Protein AF-A0A9D8XYR9-F1 (afdb_monomer)

Foldseek 3Di:
DDPDDPPPPPPDPFAEPPADVPDWDWDWDADPNDIKIKTKDQAAADVSQVVVLVVVCVVPVVFPAWWKWAANYFQQDDPGIDTDPRPPPPPPGTVVVNVCRNVVRYHSMMMIITD

Structure (mmCIF, N/CA/C/O backbone):
data_AF-A0A9D8XYR9-F1
#
_entry.id   AF-A0A9D8XYR9-F1
#
loop_
_atom_site.group_PDB
_atom_site.id
_atom_site.type_symbol
_atom_site.label_atom_id
_atom_site.label_alt_id
_atom_site.label_comp_id
_atom_site.label_asym_id
_atom_site.label_entity_id
_atom_site.label_seq_id
_atom_site.pdbx_PDB_ins_code
_atom_site.Cartn_x
_atom_site.Cartn_y
_atom_site.Cartn_z
_atom_site.occupancy
_atom_site.B_iso_or_equiv
_atom_site.auth_seq_id
_atom_site.auth_comp_id
_atom_site.auth_asym_id
_atom_site.auth_atom_id
_atom_site.pdbx_PDB_model_num
ATOM 1 N N . MET A 1 1 ? 32.208 7.188 -37.313 1.00 40.22 1 MET A N 1
ATOM 2 C CA . MET A 1 1 ? 32.296 6.643 -35.940 1.00 40.22 1 MET A CA 1
ATOM 3 C C . MET A 1 1 ? 30.954 6.876 -35.248 1.00 40.22 1 MET A C 1
ATOM 5 O O . MET A 1 1 ? 30.831 7.741 -34.392 1.00 40.22 1 MET A O 1
ATOM 9 N N . SER A 1 2 ? 29.914 6.177 -35.705 1.00 34.94 2 SER A N 1
ATOM 10 C CA . SER A 1 2 ? 28.574 6.219 -35.116 1.00 34.94 2 SER A CA 1
ATOM 11 C C . SER A 1 2 ? 28.582 5.368 -33.852 1.00 34.94 2 SER A C 1
ATOM 13 O O . SER A 1 2 ? 28.702 4.147 -33.936 1.00 34.94 2 SER A O 1
ATOM 15 N N . HIS A 1 3 ? 28.503 6.012 -32.691 1.00 41.31 3 HIS A N 1
ATOM 16 C CA . HIS A 1 3 ? 28.264 5.317 -31.433 1.00 41.31 3 HIS A CA 1
ATOM 17 C C . HIS A 1 3 ? 26.823 4.809 -31.474 1.00 41.31 3 HIS A C 1
ATOM 19 O O . HIS A 1 3 ? 25.882 5.582 -31.323 1.00 41.31 3 HIS A O 1
ATOM 25 N N . GLY A 1 4 ? 26.673 3.525 -31.804 1.00 37.81 4 GLY A N 1
ATOM 26 C CA . GLY A 1 4 ? 25.400 2.825 -31.773 1.00 37.81 4 GLY A CA 1
ATOM 27 C C . GLY A 1 4 ? 24.851 2.842 -30.353 1.00 37.81 4 GLY A C 1
ATOM 28 O O . GLY A 1 4 ? 25.485 2.353 -29.423 1.00 37.81 4 GLY A O 1
ATOM 29 N N . GLU A 1 5 ? 23.688 3.456 -30.216 1.00 40.75 5 GLU A N 1
ATOM 30 C CA . GLU A 1 5 ? 22.875 3.511 -29.012 1.00 40.75 5 GLU A CA 1
ATOM 31 C C . GLU A 1 5 ? 22.551 2.077 -28.559 1.00 40.75 5 GLU A C 1
ATOM 33 O O . GLU A 1 5 ? 21.934 1.304 -29.300 1.00 40.75 5 GLU A O 1
ATOM 38 N N . ILE A 1 6 ? 22.989 1.686 -27.357 1.00 47.38 6 ILE A N 1
ATOM 39 C CA . ILE A 1 6 ? 22.555 0.425 -26.751 1.00 47.38 6 ILE A CA 1
ATOM 40 C C . ILE A 1 6 ? 21.097 0.618 -26.332 1.00 47.38 6 ILE A C 1
ATOM 42 O O . ILE A 1 6 ? 20.806 1.125 -25.251 1.00 47.38 6 ILE A O 1
ATOM 46 N N . LYS A 1 7 ? 20.164 0.208 -27.195 1.00 39.75 7 LYS A N 1
ATOM 47 C CA . LYS A 1 7 ? 18.787 -0.077 -26.784 1.00 39.75 7 LYS A CA 1
ATOM 48 C C . LYS A 1 7 ? 18.813 -1.321 -25.903 1.00 39.75 7 LYS A C 1
ATOM 50 O O . LYS A 1 7 ? 18.754 -2.440 -26.405 1.00 39.75 7 LYS A O 1
ATOM 55 N N . MET A 1 8 ? 18.919 -1.127 -24.592 1.00 39.31 8 MET A N 1
ATOM 56 C CA . MET A 1 8 ? 18.622 -2.181 -23.628 1.00 39.31 8 MET A CA 1
ATOM 57 C C . MET A 1 8 ? 17.101 -2.378 -23.648 1.00 39.31 8 MET A C 1
ATOM 59 O O . MET A 1 8 ? 16.352 -1.605 -23.056 1.00 39.31 8 MET A O 1
ATOM 63 N N . SER A 1 9 ? 16.628 -3.344 -24.434 1.00 44.00 9 SER A N 1
ATOM 64 C CA . SER A 1 9 ? 15.226 -3.755 -24.449 1.00 44.00 9 SER A CA 1
ATOM 65 C C . SER A 1 9 ? 14.922 -4.457 -23.130 1.00 44.00 9 SER A C 1
ATOM 67 O O . SER A 1 9 ? 15.213 -5.640 -22.961 1.00 44.00 9 SER A O 1
ATOM 69 N N . ASP A 1 10 ? 14.385 -3.703 -22.182 1.00 52.22 10 ASP A N 1
ATOM 70 C CA . ASP A 1 10 ? 14.047 -4.176 -20.846 1.00 52.22 10 ASP A CA 1
ATOM 71 C C . ASP A 1 10 ? 12.712 -4.940 -20.879 1.00 52.22 10 ASP A C 1
ATOM 73 O O . ASP A 1 10 ? 11.700 -4.532 -20.317 1.00 52.22 10 ASP A O 1
ATOM 77 N N . THR A 1 11 ? 12.667 -6.042 -21.626 1.00 57.53 11 THR A N 1
ATOM 78 C CA . THR A 1 11 ? 11.576 -7.017 -21.528 1.00 57.53 11 THR A CA 1
ATOM 79 C C . THR A 1 11 ? 11.768 -7.791 -20.236 1.00 57.53 11 THR A C 1
ATOM 81 O O . THR A 1 11 ? 12.494 -8.783 -20.199 1.00 57.53 11 THR A O 1
ATOM 84 N N . THR A 1 12 ? 11.166 -7.308 -19.154 1.00 55.41 12 THR A N 1
ATOM 85 C CA . THR A 1 12 ? 11.144 -8.015 -17.874 1.00 55.41 12 THR A CA 1
ATOM 86 C C . THR A 1 12 ? 9.751 -8.616 -17.661 1.00 55.41 12 THR A C 1
ATOM 88 O O . THR A 1 12 ? 8.784 -7.881 -17.483 1.00 55.41 12 THR A O 1
ATOM 91 N N . ASP A 1 13 ? 9.648 -9.949 -17.678 1.00 77.88 13 ASP A N 1
ATOM 92 C CA . ASP A 1 13 ? 8.453 -10.703 -17.269 1.00 77.88 13 ASP A CA 1
ATOM 93 C C . ASP A 1 13 ? 8.289 -10.598 -15.742 1.00 77.88 13 ASP A C 1
ATOM 95 O O . ASP A 1 13 ? 8.758 -11.451 -14.986 1.00 77.88 13 ASP A O 1
ATOM 99 N N . TYR A 1 14 ? 7.653 -9.537 -15.254 1.00 89.94 14 TYR A N 1
ATOM 100 C CA . TYR A 1 14 ? 7.186 -9.469 -13.867 1.00 89.94 14 TYR A CA 1
ATOM 101 C C . TYR A 1 14 ? 5.683 -9.236 -13.829 1.00 89.94 14 TYR A C 1
ATOM 103 O O . TYR A 1 14 ? 5.070 -8.752 -14.779 1.00 89.94 14 TYR A O 1
ATOM 111 N N . LYS A 1 15 ? 5.070 -9.638 -12.717 1.00 95.50 15 LYS A N 1
ATOM 112 C CA . LYS A 1 15 ? 3.629 -9.496 -12.532 1.00 95.50 15 LYS A CA 1
ATOM 113 C C . LYS A 1 15 ? 3.321 -8.101 -12.010 1.00 95.50 15 LYS A C 1
ATOM 115 O O . LYS A 1 15 ? 4.044 -7.584 -11.165 1.00 95.50 15 LYS A O 1
ATOM 120 N N . VAL A 1 16 ? 2.208 -7.545 -12.460 1.00 96.50 16 VAL A N 1
ATOM 121 C CA . VAL A 1 16 ? 1.595 -6.335 -11.902 1.00 96.50 16 VAL A CA 1
ATOM 122 C C . VAL A 1 16 ? 0.146 -6.651 -11.526 1.00 96.50 16 VAL A C 1
ATOM 124 O O . VAL A 1 16 ? -0.406 -7.642 -12.026 1.00 96.50 16 VAL A O 1
ATOM 127 N N . PRO A 1 17 ? -0.491 -5.877 -10.633 1.00 97.12 17 PRO A N 1
ATOM 128 C CA . PRO A 1 17 ? -1.913 -6.043 -10.364 1.00 97.12 17 PRO A CA 1
ATOM 129 C C . PRO A 1 17 ? -2.728 -5.864 -11.651 1.00 97.12 17 PRO A C 1
ATOM 131 O O . PRO A 1 17 ? -2.546 -4.891 -12.374 1.00 97.12 17 PRO A O 1
ATOM 134 N N . ALA A 1 18 ? -3.657 -6.781 -11.924 1.00 96.25 18 ALA A N 1
ATOM 135 C CA . ALA A 1 18 ? -4.591 -6.669 -13.046 1.00 96.25 18 ALA A CA 1
ATOM 136 C C . ALA A 1 18 ? -5.738 -5.697 -12.704 1.00 96.25 18 ALA A C 1
ATOM 138 O O . ALA A 1 18 ? -6.900 -6.093 -12.648 1.00 96.25 18 ALA A O 1
ATOM 139 N N . LEU A 1 19 ? -5.389 -4.446 -12.401 1.00 96.00 19 LEU A N 1
ATOM 140 C CA . LEU A 1 19 ? -6.306 -3.364 -12.050 1.00 96.00 19 LEU A CA 1
ATOM 141 C C . LEU A 1 19 ? -6.175 -2.246 -13.079 1.00 96.00 19 LEU A C 1
ATOM 143 O O . LEU A 1 19 ? -5.075 -1.934 -13.530 1.00 96.00 19 LEU A O 1
ATOM 147 N N . ASN A 1 20 ? -7.291 -1.623 -13.441 1.00 94.69 20 ASN A N 1
ATOM 148 C CA . ASN A 1 20 ? -7.259 -0.455 -14.311 1.00 94.69 20 ASN A CA 1
ATOM 149 C C . ASN A 1 20 ? -6.715 0.772 -13.563 1.00 94.69 20 ASN A C 1
ATOM 151 O O . ASN A 1 20 ? -6.730 0.841 -12.332 1.00 94.69 20 ASN A O 1
ATOM 155 N N . ALA A 1 21 ? -6.290 1.791 -14.312 1.00 89.31 21 ALA A N 1
ATOM 156 C CA . ALA A 1 21 ? -5.828 3.045 -13.726 1.00 89.31 21 ALA A C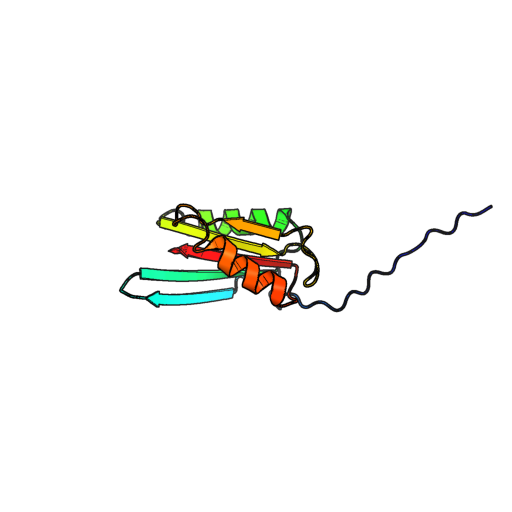A 1
ATOM 157 C C . ALA A 1 21 ? -6.897 3.657 -12.797 1.00 89.31 21 ALA A C 1
ATOM 159 O O . ALA A 1 21 ? -8.023 3.934 -13.209 1.00 89.31 21 ALA A O 1
ATOM 160 N N . GLY A 1 22 ? -6.530 3.870 -11.531 1.00 90.50 22 GLY A N 1
ATOM 161 C CA . GLY A 1 22 ? -7.410 4.438 -10.505 1.00 90.50 22 GLY A CA 1
ATOM 162 C C . GLY A 1 22 ? -8.394 3.454 -9.859 1.00 90.50 22 GLY A C 1
ATOM 163 O O . GLY A 1 22 ? -9.048 3.837 -8.882 1.00 90.50 22 GLY A O 1
ATOM 164 N N . GLU A 1 23 ? -8.477 2.215 -10.353 1.00 97.25 23 GLU A N 1
ATOM 165 C CA . GLU A 1 23 ? -9.225 1.128 -9.724 1.00 97.25 23 GLU A CA 1
ATOM 166 C C . GLU A 1 23 ? -8.559 0.716 -8.406 1.00 97.25 23 GLU A C 1
ATOM 168 O O . GLU A 1 23 ? -7.333 0.709 -8.276 1.00 97.25 23 GLU A O 1
ATOM 173 N N . ILE A 1 24 ? -9.381 0.396 -7.407 1.00 98.44 24 ILE A N 1
ATOM 174 C CA . ILE A 1 24 ? -8.919 -0.002 -6.078 1.00 98.44 24 ILE A CA 1
ATOM 175 C C . ILE A 1 24 ? -9.535 -1.352 -5.753 1.00 98.44 24 ILE A C 1
ATOM 177 O O . ILE A 1 24 ? -10.752 -1.456 -5.590 1.00 98.44 24 ILE A O 1
ATOM 181 N N . PHE A 1 25 ? -8.697 -2.372 -5.592 1.00 98.50 25 PHE A N 1
ATOM 182 C CA . PHE A 1 25 ? -9.149 -3.616 -4.987 1.00 98.50 25 PHE A CA 1
ATOM 183 C C . PHE A 1 25 ? -9.239 -3.435 -3.473 1.00 98.50 25 PHE A C 1
ATOM 185 O O . PHE A 1 25 ? -8.312 -2.919 -2.840 1.00 98.50 25 PHE A O 1
ATOM 192 N N . ARG A 1 26 ? -10.356 -3.870 -2.885 1.00 98.31 26 ARG A N 1
ATOM 193 C CA . ARG A 1 26 ? -10.597 -3.788 -1.445 1.00 98.31 26 ARG A CA 1
ATOM 194 C C . ARG A 1 26 ? -10.867 -5.164 -0.861 1.00 98.31 26 ARG A C 1
ATOM 196 O O . ARG A 1 26 ? -11.633 -5.943 -1.420 1.00 98.31 26 ARG A O 1
ATOM 2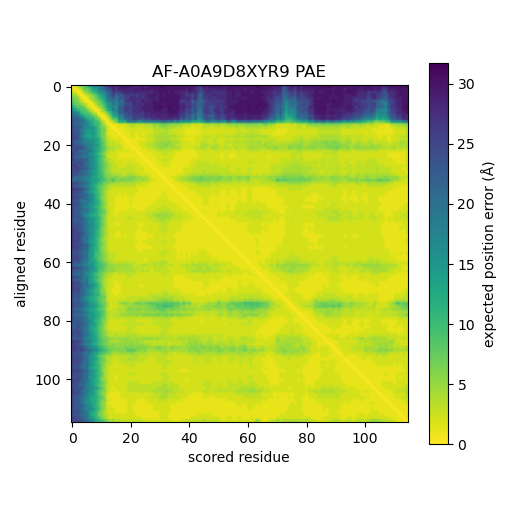03 N N . ASN A 1 27 ? -10.288 -5.416 0.305 1.00 98.38 27 ASN A N 1
ATOM 204 C CA . ASN A 1 27 ? -10.661 -6.534 1.160 1.00 98.38 27 ASN A CA 1
ATOM 205 C C . ASN A 1 27 ? -10.819 -6.054 2.605 1.00 98.38 27 ASN A C 1
ATOM 207 O O . ASN A 1 27 ? -10.148 -5.109 3.019 1.00 98.38 27 ASN A O 1
ATOM 211 N N . GLU A 1 28 ? -11.680 -6.705 3.377 1.00 98.12 28 GLU A N 1
ATOM 212 C CA . GLU A 1 28 ? -11.931 -6.362 4.775 1.00 98.12 28 GLU A CA 1
ATOM 213 C C . GLU A 1 28 ? -11.745 -7.584 5.677 1.00 98.12 28 GLU A C 1
ATOM 215 O O . GLU A 1 28 ? -12.173 -8.691 5.354 1.00 98.12 28 GLU A O 1
ATOM 220 N N . LEU A 1 29 ? -11.115 -7.372 6.832 1.00 97.81 29 LEU A N 1
ATOM 221 C CA . LEU A 1 29 ? -10.933 -8.382 7.865 1.00 97.81 29 LEU A CA 1
ATOM 222 C C . LEU A 1 29 ? -11.271 -7.796 9.237 1.00 97.81 29 LEU A C 1
ATOM 224 O O . LEU A 1 29 ? -10.781 -6.731 9.604 1.00 97.81 29 LEU A O 1
ATOM 228 N N . VAL A 1 30 ? -12.074 -8.511 10.026 1.00 97.50 30 VAL A N 1
ATOM 229 C CA . VAL A 1 30 ? -12.418 -8.109 11.397 1.00 97.50 30 VAL A CA 1
ATOM 230 C C . VAL A 1 30 ? -11.754 -9.052 12.394 1.00 97.50 30 VAL A C 1
ATOM 232 O O . VAL A 1 30 ? -11.998 -10.257 12.386 1.00 97.50 30 VAL A O 1
ATOM 235 N N . ILE A 1 31 ? -10.938 -8.502 13.293 1.00 96.44 31 ILE A N 1
ATOM 236 C CA . ILE A 1 31 ? -10.251 -9.241 14.358 1.00 96.44 31 ILE A CA 1
ATOM 237 C C . ILE A 1 31 ? -10.547 -8.554 15.684 1.00 96.44 31 ILE A C 1
ATOM 239 O O . ILE A 1 31 ? -10.192 -7.397 15.881 1.00 96.44 31 ILE A O 1
ATOM 243 N N . LYS A 1 32 ? -11.166 -9.268 16.632 1.00 95.62 32 LYS A N 1
ATOM 244 C CA . LYS A 1 32 ? -11.422 -8.758 17.996 1.00 95.62 32 LYS A CA 1
ATOM 245 C C . LYS A 1 32 ? -12.088 -7.364 18.018 1.00 95.62 32 LYS A C 1
ATOM 247 O O . LYS A 1 32 ? -11.720 -6.521 18.828 1.00 95.62 32 LYS A O 1
ATOM 252 N N . LYS A 1 33 ? -13.086 -7.141 17.150 1.00 93.62 33 LYS A N 1
A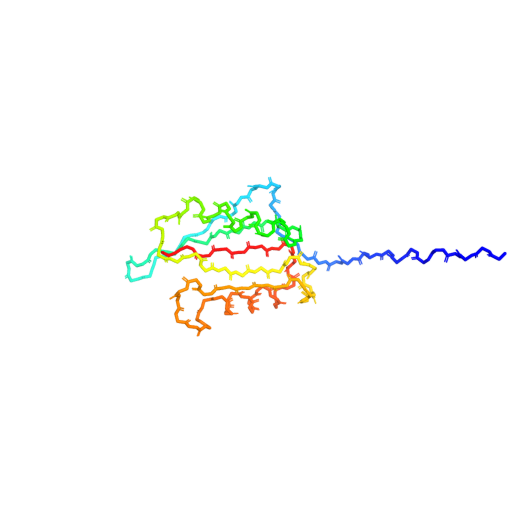TOM 253 C CA . LYS A 1 33 ? -13.804 -5.860 16.938 1.00 93.62 33 LYS A CA 1
ATOM 254 C C . LYS A 1 33 ? -12.989 -4.740 16.275 1.00 93.62 33 LYS A C 1
ATOM 256 O O . LYS A 1 33 ? -13.558 -3.691 15.995 1.00 93.62 33 LYS A O 1
ATOM 261 N N . SER A 1 34 ? -11.710 -4.957 15.987 1.00 93.75 34 SER A N 1
ATOM 262 C CA . SER A 1 34 ? -10.938 -4.082 15.106 1.00 93.75 34 SER A CA 1
ATOM 263 C C . SER A 1 34 ? -11.211 -4.465 13.658 1.00 93.75 34 SER A C 1
ATOM 265 O O . SER A 1 34 ? -11.179 -5.647 13.308 1.00 93.75 34 SER A O 1
ATOM 267 N N . ARG A 1 35 ? -11.492 -3.464 12.830 1.00 96.38 35 ARG A N 1
ATOM 268 C CA . ARG A 1 35 ? -11.760 -3.609 11.402 1.00 96.38 35 ARG A CA 1
ATOM 269 C C . ARG A 1 35 ? -10.514 -3.189 10.633 1.00 96.38 35 ARG A C 1
ATOM 271 O O . ARG A 1 35 ? -9.945 -2.152 10.935 1.00 96.38 35 ARG A O 1
ATOM 278 N N . PHE A 1 36 ? -10.097 -4.005 9.675 1.00 97.88 36 PHE A N 1
ATOM 279 C CA . PHE A 1 36 ? -8.922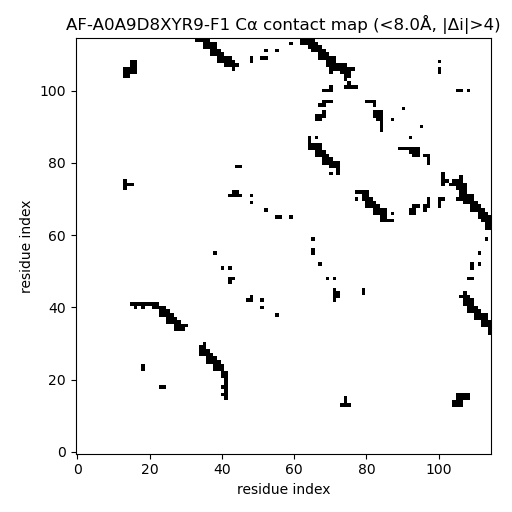 -3.770 8.845 1.00 97.88 36 PHE A CA 1
ATOM 280 C C . PHE A 1 36 ? -9.353 -3.757 7.385 1.00 97.88 36 PHE A C 1
ATOM 282 O O . PHE A 1 36 ? -9.818 -4.775 6.870 1.00 97.88 36 PHE A O 1
ATOM 289 N N . ILE A 1 37 ? -9.203 -2.617 6.720 1.00 98.44 37 ILE A N 1
ATOM 290 C CA . ILE A 1 37 ? -9.542 -2.451 5.307 1.00 98.44 37 ILE A CA 1
ATOM 291 C C . ILE A 1 37 ? -8.239 -2.424 4.521 1.00 98.44 37 ILE A C 1
ATOM 293 O O . ILE A 1 37 ? -7.440 -1.503 4.658 1.00 98.44 37 ILE A O 1
ATOM 297 N N . THR A 1 38 ? -8.022 -3.435 3.690 1.00 98.56 38 THR A N 1
ATOM 298 C CA . THR A 1 38 ? -6.884 -3.490 2.772 1.00 98.56 38 THR A CA 1
ATOM 299 C C . THR A 1 38 ? -7.288 -2.854 1.450 1.00 98.56 38 THR A C 1
ATOM 301 O O . THR A 1 38 ? -8.243 -3.305 0.821 1.00 98.56 38 THR A O 1
ATOM 304 N N . SER A 1 39 ? -6.557 -1.828 1.030 1.00 98.75 39 SER A N 1
ATOM 305 C CA . SER A 1 39 ? -6.695 -1.152 -0.261 1.00 98.75 39 SER A CA 1
ATOM 306 C C . SER A 1 39 ? -5.464 -1.458 -1.104 1.00 98.75 39 SER A C 1
ATOM 308 O O . SER A 1 39 ? -4.346 -1.219 -0.648 1.00 98.75 39 SER A O 1
ATOM 310 N N . VAL A 1 40 ? -5.657 -1.966 -2.318 1.00 98.62 40 VAL A N 1
ATOM 311 C CA . VAL A 1 40 ? -4.576 -2.311 -3.250 1.00 98.62 40 VAL A CA 1
ATOM 312 C C . VAL A 1 40 ? -4.774 -1.547 -4.553 1.00 98.62 40 VAL A C 1
ATOM 314 O O . VAL A 1 40 ? -5.885 -1.520 -5.085 1.00 98.62 40 VAL A O 1
ATOM 317 N N . GLY A 1 41 ? -3.703 -0.943 -5.061 1.00 98.38 41 GLY A N 1
ATOM 318 C CA . GLY A 1 41 ? -3.684 -0.246 -6.345 1.00 98.38 41 GLY A CA 1
ATOM 319 C C . GLY A 1 41 ? -2.516 -0.689 -7.223 1.00 98.38 41 GLY A C 1
ATOM 320 O O . GLY A 1 41 ? -1.445 -1.033 -6.715 1.00 98.38 41 GLY A O 1
ATOM 321 N N . HIS A 1 42 ? -2.732 -0.652 -8.541 1.00 98.25 42 HIS A N 1
ATOM 322 C CA . HIS A 1 42 ? -1.658 -0.685 -9.538 1.00 98.25 42 HIS A CA 1
ATOM 323 C C . HIS A 1 42 ? -1.035 0.714 -9.626 1.00 98.25 42 HIS A C 1
ATOM 325 O O . HIS A 1 42 ? -1.695 1.676 -10.017 1.00 98.25 42 HIS A O 1
ATOM 331 N N . THR A 1 43 ? 0.214 0.841 -9.189 1.00 98.12 43 THR A N 1
ATOM 332 C CA . THR A 1 43 ? 0.934 2.110 -9.038 1.00 98.12 43 THR A CA 1
ATOM 333 C C . THR A 1 43 ? 2.350 1.989 -9.596 1.00 98.12 43 THR A C 1
ATOM 335 O O . THR A 1 43 ? 3.270 1.558 -8.897 1.00 98.12 43 THR A O 1
ATOM 338 N N . ALA A 1 44 ? 2.530 2.385 -10.854 1.00 96.38 44 ALA A N 1
ATOM 339 C CA . ALA A 1 44 ? 3.836 2.409 -11.502 1.00 96.38 44 ALA A CA 1
ATOM 340 C C . ALA A 1 44 ? 4.641 3.644 -11.063 1.00 96.38 44 ALA A C 1
ATOM 342 O O . ALA A 1 44 ? 4.276 4.780 -11.371 1.00 96.38 44 ALA A O 1
ATOM 343 N N . GLY A 1 45 ? 5.744 3.428 -10.344 1.00 96.38 45 GLY A N 1
ATOM 344 C CA . GLY A 1 45 ? 6.630 4.489 -9.867 1.00 96.38 45 GL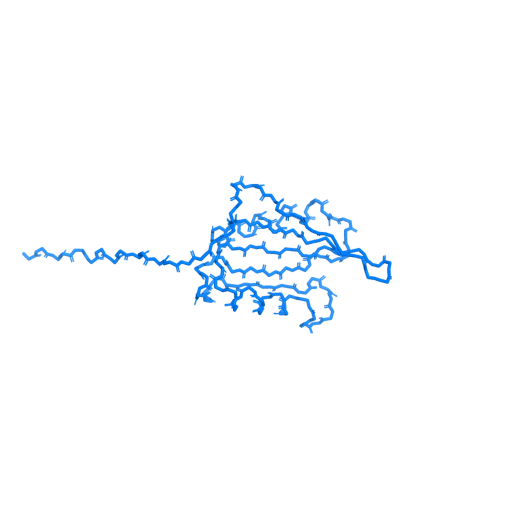Y A CA 1
ATOM 345 C C . GLY A 1 45 ? 6.198 5.159 -8.555 1.00 96.38 45 GLY A C 1
ATOM 346 O O . GLY A 1 45 ? 5.076 5.004 -8.058 1.00 96.38 45 GLY A O 1
ATOM 347 N N . SER A 1 46 ? 7.145 5.886 -7.952 1.00 95.25 46 SER A N 1
ATOM 348 C CA . SER A 1 46 ? 6.970 6.495 -6.627 1.00 95.25 46 SER A CA 1
ATOM 349 C C . SER A 1 46 ? 5.849 7.532 -6.605 1.00 95.25 46 SER A C 1
ATOM 351 O O . SER A 1 46 ? 5.067 7.546 -5.664 1.00 95.25 46 SER A O 1
ATOM 353 N N . GLU A 1 47 ? 5.710 8.340 -7.660 1.00 97.31 47 GLU A N 1
ATOM 354 C CA . GLU A 1 47 ? 4.661 9.365 -7.755 1.00 97.31 47 GLU A CA 1
ATOM 355 C C . GLU A 1 47 ? 3.253 8.750 -7.714 1.00 97.31 47 GLU A C 1
ATOM 357 O O . GLU A 1 47 ? 2.407 9.180 -6.930 1.00 97.31 47 GLU A O 1
ATOM 362 N N . ALA A 1 48 ? 3.009 7.689 -8.493 1.00 97.69 48 ALA A N 1
ATOM 363 C CA . ALA A 1 48 ? 1.728 6.984 -8.478 1.00 97.69 48 ALA A CA 1
ATOM 364 C C . ALA A 1 48 ? 1.448 6.338 -7.112 1.00 97.69 48 ALA A C 1
ATOM 366 O O . ALA A 1 48 ? 0.309 6.339 -6.639 1.00 97.69 48 ALA A O 1
ATOM 367 N N . SER A 1 49 ? 2.493 5.815 -6.467 1.00 97.75 49 SER A N 1
ATOM 368 C CA . SER A 1 49 ? 2.398 5.221 -5.132 1.00 97.75 49 SER A CA 1
ATOM 369 C C . SER A 1 49 ? 2.025 6.281 -4.093 1.00 97.75 49 SER A C 1
ATOM 371 O O . SER A 1 49 ? 1.051 6.116 -3.362 1.00 97.75 49 SER A O 1
ATOM 373 N N . GLU A 1 50 ? 2.722 7.418 -4.071 1.00 97.75 50 GLU A N 1
ATOM 374 C CA . GLU A 1 50 ? 2.445 8.547 -3.176 1.00 97.75 50 GLU A CA 1
ATOM 375 C C . GLU A 1 50 ? 1.043 9.133 -3.389 1.00 97.75 50 GLU A C 1
ATOM 377 O O . GLU A 1 50 ? 0.325 9.380 -2.415 1.00 97.75 50 GLU A O 1
ATOM 382 N N . ALA A 1 51 ? 0.611 9.285 -4.644 1.00 98.31 51 ALA A N 1
ATOM 383 C CA . ALA A 1 51 ? -0.737 9.735 -4.979 1.00 98.31 51 ALA A CA 1
ATOM 384 C C . ALA A 1 51 ? -1.811 8.769 -4.452 1.00 98.31 51 ALA A C 1
ATOM 386 O O . ALA A 1 51 ? -2.820 9.202 -3.886 1.00 98.31 51 ALA A O 1
ATOM 387 N N . PHE A 1 52 ? -1.588 7.457 -4.574 1.00 98.56 52 PHE A N 1
ATOM 388 C CA . PHE A 1 52 ? -2.487 6.447 -4.018 1.00 98.56 52 PHE A CA 1
ATOM 389 C C . PHE A 1 52 ? -2.535 6.508 -2.486 1.00 98.56 52 PHE A C 1
ATOM 391 O O . PHE A 1 52 ? -3.622 6.509 -1.908 1.00 98.56 52 PHE A O 1
ATOM 398 N N . LEU A 1 53 ? -1.383 6.629 -1.815 1.00 98.25 53 LEU A N 1
ATOM 399 C CA . LEU A 1 53 ? -1.318 6.786 -0.357 1.00 98.25 53 LEU A CA 1
ATOM 400 C C . LEU A 1 53 ? -2.103 8.017 0.114 1.00 98.25 53 LEU A C 1
ATOM 402 O O . LEU A 1 53 ? -2.866 7.929 1.078 1.00 98.25 53 LEU A O 1
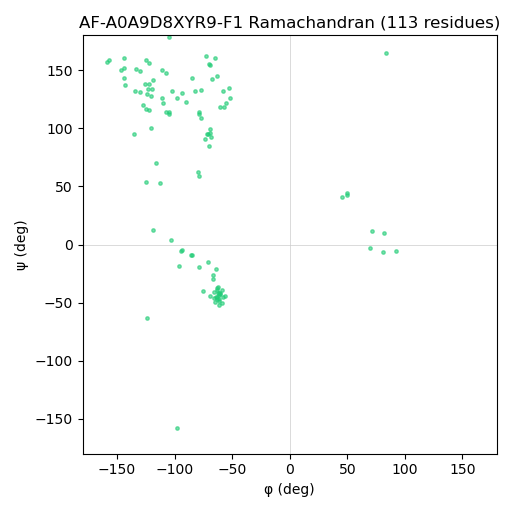ATOM 406 N N . ALA A 1 54 ? -1.937 9.155 -0.563 1.00 98.19 54 ALA A N 1
ATOM 407 C CA . ALA A 1 54 ? -2.664 10.383 -0.256 1.00 98.19 54 ALA A CA 1
ATOM 408 C C . ALA A 1 54 ? -4.181 10.203 -0.426 1.00 98.19 54 ALA A C 1
ATOM 410 O O . ALA A 1 54 ? -4.943 10.597 0.457 1.00 98.19 54 ALA A O 1
ATOM 411 N N . LYS A 1 55 ? -4.614 9.538 -1.506 1.00 98.38 55 LYS A N 1
ATOM 412 C CA . LYS A 1 55 ? -6.026 9.226 -1.764 1.00 98.38 55 LYS A CA 1
ATOM 413 C C . LYS A 1 55 ? -6.642 8.385 -0.643 1.00 98.38 55 LYS A C 1
ATOM 415 O O . LYS A 1 55 ? -7.685 8.761 -0.117 1.00 98.38 55 LYS A O 1
ATOM 420 N N . ILE A 1 56 ? -5.997 7.284 -0.243 1.00 98.44 56 ILE A N 1
ATOM 421 C CA . ILE A 1 56 ? -6.524 6.410 0.820 1.00 98.44 56 ILE A CA 1
ATOM 422 C C . ILE A 1 56 ? -6.553 7.132 2.173 1.00 98.44 56 ILE A C 1
ATOM 424 O O . ILE A 1 56 ? -7.539 7.031 2.896 1.00 98.44 56 ILE A O 1
ATOM 428 N N . ARG A 1 57 ? -5.514 7.909 2.504 1.00 97.81 57 ARG A N 1
ATOM 429 C CA . ARG A 1 57 ? -5.480 8.718 3.735 1.00 97.81 57 ARG A CA 1
ATOM 430 C C . ARG A 1 57 ? -6.579 9.773 3.781 1.00 97.81 57 ARG A C 1
ATOM 432 O O . ARG A 1 57 ? -7.101 10.048 4.853 1.00 97.81 57 ARG A O 1
ATOM 439 N N . GLN A 1 58 ? -6.915 10.373 2.643 1.00 98.25 58 GLN A N 1
ATOM 440 C CA . GLN A 1 58 ? -8.018 11.324 2.557 1.00 98.25 58 GLN A CA 1
ATOM 441 C C . GLN A 1 58 ? -9.372 10.623 2.734 1.00 98.25 58 GLN A C 1
ATOM 443 O O . GLN A 1 58 ? -10.222 11.120 3.472 1.00 98.25 58 GLN A O 1
ATOM 448 N N . GLU A 1 59 ? -9.557 9.470 2.086 1.00 98.19 59 GLU A N 1
ATOM 449 C CA . GLU A 1 59 ? -10.779 8.663 2.177 1.00 98.19 59 GLU A CA 1
ATOM 450 C C . GLU A 1 59 ? -11.034 8.155 3.604 1.00 98.19 59 GLU A C 1
ATOM 452 O O . GLU A 1 59 ? -12.162 8.237 4.080 1.00 98.19 59 GLU A O 1
ATOM 457 N N . PHE A 1 60 ? -9.989 7.703 4.305 1.00 97.56 60 PHE A N 1
ATOM 458 C CA . PHE A 1 60 ? -10.045 7.227 5.693 1.00 97.56 60 PHE A CA 1
ATOM 459 C C . PHE A 1 60 ? -9.295 8.160 6.645 1.00 97.56 60 PHE A C 1
ATOM 461 O O . PHE A 1 60 ? -8.397 7.749 7.386 1.00 97.56 60 PHE A O 1
ATOM 468 N N . SER A 1 61 ? -9.649 9.441 6.594 1.00 96.94 61 SER A N 1
ATOM 469 C CA . SER A 1 61 ? -9.027 10.481 7.422 1.00 96.94 61 SER A CA 1
ATOM 470 C C . SER A 1 61 ? -9.391 10.387 8.910 1.00 96.94 61 SER A C 1
ATOM 472 O O . SER A 1 61 ? -8.715 10.982 9.746 1.00 96.94 61 SER A O 1
ATOM 474 N N . ASP A 1 62 ? -10.430 9.622 9.246 1.00 95.56 62 ASP A N 1
ATOM 475 C CA . ASP A 1 62 ? -10.895 9.326 10.603 1.00 95.56 62 ASP A CA 1
ATOM 476 C C . ASP A 1 62 ? -10.329 8.013 11.180 1.00 95.56 62 ASP A C 1
ATOM 478 O O . ASP A 1 62 ? -10.550 7.707 12.357 1.00 95.56 62 ASP A O 1
ATOM 482 N N . ALA A 1 63 ? -9.593 7.237 10.378 1.00 95.75 63 ALA A N 1
ATOM 483 C CA . ALA A 1 63 ? -8.953 6.007 10.826 1.00 95.75 63 ALA A CA 1
ATOM 484 C C . ALA A 1 63 ? -7.807 6.282 11.804 1.00 95.75 63 ALA A C 1
ATOM 486 O O . ALA A 1 63 ? -7.173 7.338 11.789 1.00 95.75 63 ALA A O 1
ATOM 487 N N . ARG A 1 64 ? -7.499 5.299 12.655 1.00 95.44 64 ARG A N 1
ATOM 488 C CA . ARG A 1 64 ? -6.406 5.427 13.628 1.00 95.44 64 ARG A CA 1
ATOM 489 C C . ARG A 1 64 ? -5.051 5.278 12.963 1.00 95.44 64 ARG A C 1
ATOM 491 O O . ARG A 1 64 ? -4.123 5.982 13.346 1.00 95.44 64 ARG A O 1
ATOM 498 N N . HIS A 1 65 ? -4.950 4.345 12.018 1.00 96.75 65 HIS A N 1
ATOM 499 C CA . HIS A 1 65 ? -3.722 4.076 11.280 1.00 96.75 65 HIS A CA 1
ATOM 500 C C . HIS A 1 65 ? -4.037 3.724 9.827 1.00 96.75 65 HIS A C 1
ATOM 502 O O . HIS A 1 65 ? -4.926 2.924 9.544 1.00 96.75 65 HIS A O 1
ATOM 508 N N . ASN A 1 66 ? -3.250 4.274 8.914 1.00 97.81 66 ASN A N 1
ATOM 509 C CA . ASN A 1 66 ? -3.147 3.932 7.504 1.00 97.81 66 ASN A CA 1
ATOM 510 C C . ASN A 1 66 ? -1.727 3.410 7.240 1.00 97.81 66 ASN A C 1
ATOM 512 O O . ASN A 1 66 ? -0.890 4.072 6.614 1.00 97.81 66 ASN A O 1
ATOM 516 N N . CYS A 1 67 ? -1.441 2.215 7.764 1.00 98.31 67 CYS A N 1
ATOM 517 C CA . CYS A 1 67 ? -0.176 1.525 7.526 1.00 98.31 67 CYS A CA 1
ATOM 518 C C . CYS A 1 67 ? -0.047 1.198 6.041 1.00 98.31 67 CYS A C 1
ATOM 520 O O . CYS A 1 67 ? -1.034 0.842 5.399 1.00 98.31 67 CYS A O 1
ATOM 522 N N . TYR A 1 68 ? 1.161 1.244 5.488 1.00 98.69 68 TYR A N 1
ATOM 523 C CA . TYR A 1 68 ? 1.338 0.950 4.068 1.00 98.69 68 TYR A CA 1
ATOM 524 C C . TYR A 1 68 ? 2.637 0.221 3.761 1.00 98.69 68 TYR A C 1
ATOM 526 O O . TYR A 1 68 ? 3.603 0.268 4.529 1.00 98.69 68 TYR A O 1
ATOM 534 N N . ALA A 1 69 ? 2.654 -0.410 2.594 1.00 98.62 69 ALA A N 1
ATOM 535 C CA . ALA A 1 69 ? 3.853 -0.869 1.917 1.00 98.62 69 ALA A CA 1
ATOM 536 C C . ALA A 1 69 ? 3.668 -0.768 0.399 1.00 98.62 69 ALA A C 1
ATOM 538 O O . ALA A 1 69 ? 2.555 -0.916 -0.106 1.00 98.62 69 ALA A O 1
ATOM 539 N N . PHE A 1 70 ? 4.757 -0.546 -0.328 1.00 98.50 70 PHE A N 1
ATOM 540 C CA . PHE A 1 70 ? 4.751 -0.559 -1.785 1.00 98.50 70 PHE A CA 1
ATOM 541 C C . PHE A 1 70 ? 6.045 -1.141 -2.358 1.00 98.50 70 PHE A C 1
ATOM 543 O O . PHE A 1 70 ? 7.116 -1.027 -1.753 1.00 98.50 70 PHE A O 1
ATOM 550 N N . ASN A 1 71 ? 5.928 -1.728 -3.549 1.00 98.06 71 ASN A N 1
ATOM 551 C CA . ASN A 1 71 ? 7.021 -1.902 -4.498 1.00 98.06 71 ASN A CA 1
ATOM 552 C C . ASN A 1 71 ? 6.619 -1.177 -5.783 1.00 98.06 71 ASN A C 1
ATOM 554 O O . ASN A 1 71 ? 5.811 -1.680 -6.557 1.00 98.06 71 ASN A O 1
ATOM 558 N N . ALA A 1 72 ? 7.151 0.024 -5.972 1.00 97.31 72 ALA A N 1
ATOM 559 C CA . ALA A 1 72 ? 6.804 0.903 -7.078 1.00 97.31 72 ALA A CA 1
ATOM 560 C C . ALA A 1 72 ? 7.619 0.617 -8.351 1.00 97.31 72 ALA A C 1
ATOM 562 O O . ALA A 1 72 ? 7.337 1.193 -9.399 1.00 97.31 72 ALA A O 1
ATOM 563 N N . GLY A 1 73 ? 8.643 -0.236 -8.248 1.00 95.38 73 GLY A N 1
ATOM 564 C CA . GLY A 1 73 ? 9.450 -0.704 -9.370 1.00 95.38 73 GLY A CA 1
ATOM 565 C C . GLY A 1 73 ? 8.985 -2.071 -9.863 1.00 95.38 73 GLY A C 1
ATOM 566 O O . GLY A 1 73 ? 7.856 -2.499 -9.614 1.00 95.38 73 GLY A O 1
ATOM 567 N N . LYS A 1 74 ? 9.883 -2.784 -10.545 1.00 94.62 74 LYS A N 1
ATOM 568 C CA . LYS A 1 74 ? 9.606 -4.140 -11.025 1.00 94.62 74 LYS A CA 1
ATOM 569 C C . LYS A 1 74 ? 9.522 -5.136 -9.871 1.00 94.62 74 LYS A C 1
ATOM 571 O O . LYS A 1 74 ? 10.123 -4.953 -8.814 1.00 94.62 74 LYS A O 1
ATOM 576 N N . GLY A 1 75 ? 8.806 -6.237 -10.085 1.00 91.31 75 GLY A N 1
ATOM 577 C CA . GLY A 1 75 ? 8.467 -7.180 -9.014 1.00 91.31 75 GLY A CA 1
ATOM 578 C C . GLY A 1 75 ? 9.645 -7.902 -8.353 1.00 91.31 75 GLY A C 1
ATOM 579 O O . GLY A 1 75 ? 9.512 -8.369 -7.227 1.00 91.31 75 GLY A O 1
ATOM 580 N N . ASN A 1 76 ? 10.792 -7.982 -9.023 1.00 89.81 76 ASN A N 1
ATOM 581 C CA . ASN A 1 76 ? 12.037 -8.566 -8.519 1.00 89.81 76 ASN A CA 1
ATOM 582 C C . ASN A 1 76 ? 13.076 -7.511 -8.093 1.00 89.81 76 ASN A C 1
ATOM 584 O O . ASN A 1 76 ? 14.199 -7.868 -7.738 1.00 89.81 76 ASN A O 1
ATOM 588 N N . GLU A 1 77 ? 12.723 -6.228 -8.139 1.00 92.31 77 GLU A N 1
ATOM 589 C CA . GLU A 1 77 ? 13.598 -5.121 -7.777 1.00 92.31 77 GLU A CA 1
ATOM 590 C C . GLU A 1 77 ? 13.169 -4.509 -6.442 1.00 92.31 77 GLU A C 1
ATOM 592 O O . GLU A 1 77 ? 11.990 -4.451 -6.099 1.00 92.31 77 GLU A O 1
ATO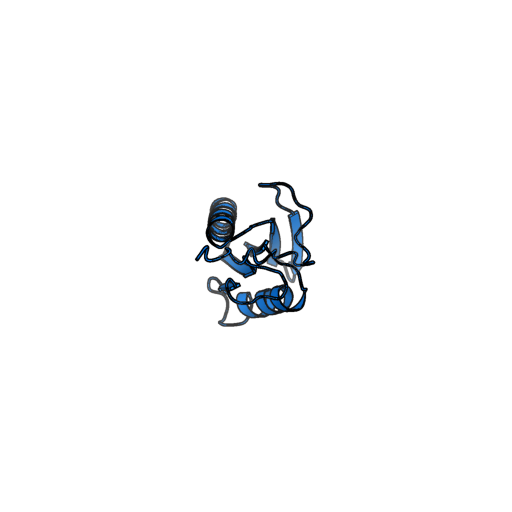M 597 N N . THR A 1 78 ? 14.145 -4.013 -5.683 1.00 93.56 78 THR A N 1
ATOM 598 C CA . THR A 1 78 ? 13.906 -3.347 -4.393 1.00 93.56 78 THR A CA 1
ATOM 599 C C . THR A 1 78 ? 14.372 -1.894 -4.390 1.00 93.56 78 THR A C 1
ATOM 601 O O . THR A 1 78 ? 14.499 -1.291 -3.329 1.00 93.56 78 THR A O 1
ATOM 604 N N . ALA A 1 79 ? 14.674 -1.327 -5.560 1.00 93.94 79 ALA A N 1
ATOM 605 C CA . ALA A 1 79 ? 15.156 0.049 -5.676 1.00 93.94 79 ALA A CA 1
ATOM 606 C C . ALA A 1 79 ? 14.085 1.080 -5.275 1.00 93.94 79 ALA A C 1
ATOM 608 O O . ALA A 1 79 ? 14.419 2.141 -4.754 1.00 93.94 79 ALA A O 1
ATOM 609 N N . PHE A 1 80 ? 12.805 0.747 -5.472 1.00 96.31 80 PHE A N 1
ATOM 610 C CA . PHE A 1 80 ? 11.671 1.651 -5.268 1.00 96.31 80 PHE A CA 1
ATOM 611 C C . PHE A 1 80 ? 10.643 1.059 -4.301 1.00 96.31 80 PHE A C 1
ATOM 613 O O . PHE A 1 80 ? 9.462 0.928 -4.617 1.00 96.31 80 PHE A O 1
ATOM 620 N N . VAL A 1 81 ? 11.103 0.668 -3.114 1.00 97.75 81 VAL A N 1
ATOM 621 C CA . VAL A 1 81 ? 10.245 0.116 -2.059 1.00 97.75 81 VAL A CA 1
ATOM 622 C C . VAL A 1 81 ? 10.118 1.068 -0.878 1.00 97.75 81 VAL A C 1
ATOM 624 O O . VAL A 1 81 ? 11.054 1.791 -0.541 1.00 97.75 81 VAL A O 1
ATOM 627 N N . GLY A 1 82 ? 8.979 1.022 -0.194 1.00 97.81 82 GLY A N 1
ATOM 628 C CA . GLY A 1 82 ? 8.743 1.819 1.005 1.00 97.81 82 GLY A CA 1
ATOM 629 C C . GLY A 1 82 ? 7.636 1.241 1.871 1.00 97.81 82 GLY A C 1
ATOM 630 O O . GLY A 1 82 ? 6.796 0.475 1.402 1.00 97.81 82 GLY A O 1
ATOM 631 N N . CYS A 1 83 ? 7.648 1.574 3.161 1.00 98.25 83 CYS A N 1
ATOM 632 C CA . CYS A 1 83 ? 6.616 1.153 4.105 1.00 98.25 83 CYS A CA 1
ATOM 633 C C . CYS A 1 83 ? 6.529 2.077 5.323 1.00 98.25 83 CYS A C 1
ATOM 635 O O . CYS A 1 83 ? 7.514 2.720 5.687 1.00 98.25 83 CYS A O 1
ATOM 637 N N . SER A 1 84 ? 5.383 2.069 6.003 1.00 98.38 84 SER A N 1
ATOM 638 C CA . SER A 1 84 ? 5.168 2.766 7.275 1.00 98.38 84 SER A CA 1
ATOM 639 C C . SER A 1 84 ? 4.251 1.969 8.195 1.00 98.38 84 SER A C 1
ATOM 641 O O . SER A 1 84 ? 3.278 1.367 7.739 1.00 98.38 84 SER A O 1
ATOM 643 N N . ASP A 1 85 ? 4.546 2.019 9.493 1.00 97.56 85 ASP A N 1
ATOM 644 C CA . ASP A 1 85 ? 3.677 1.511 10.561 1.00 97.56 85 ASP A CA 1
ATOM 645 C C . ASP A 1 85 ? 2.608 2.533 10.995 1.00 97.56 85 ASP A C 1
ATOM 647 O O . ASP A 1 85 ? 1.735 2.204 11.782 1.00 97.56 85 ASP A O 1
ATOM 651 N N . ASP A 1 86 ? 2.677 3.782 10.524 1.00 95.88 86 ASP A N 1
ATOM 652 C CA . ASP A 1 86 ? 1.686 4.845 10.777 1.00 95.88 86 ASP A CA 1
ATOM 653 C C . ASP A 1 86 ? 1.219 4.986 12.244 1.00 95.88 86 ASP A C 1
ATOM 655 O O . ASP A 1 86 ? 0.044 5.183 12.535 1.00 95.88 86 ASP A O 1
ATOM 659 N N . GLY A 1 87 ? 2.149 4.868 13.196 1.00 93.88 87 GLY A N 1
ATOM 660 C CA . GLY A 1 87 ? 1.864 4.978 14.632 1.00 93.88 87 GLY A CA 1
ATOM 661 C C . GLY A 1 87 ? 1.556 3.654 15.341 1.00 93.88 87 GLY A C 1
ATOM 662 O O . GLY A 1 87 ? 1.463 3.648 16.569 1.00 93.88 87 GLY A O 1
ATOM 663 N N . GLU A 1 88 ? 1.461 2.533 14.622 1.00 93.44 88 GLU A N 1
ATOM 664 C CA . GLU A 1 88 ? 1.554 1.198 15.227 1.00 93.44 88 GLU A CA 1
ATOM 665 C C . GLU A 1 88 ? 2.959 0.971 15.821 1.00 93.44 88 GLU A C 1
ATOM 667 O O . GLU A 1 88 ? 3.923 1.657 15.448 1.00 93.44 88 GLU A O 1
ATOM 672 N N . PRO A 1 89 ? 3.127 -0.001 16.742 1.00 95.50 89 PRO A N 1
ATOM 673 C CA . PRO A 1 89 ? 4.442 -0.337 17.266 1.00 95.50 89 PRO A CA 1
ATOM 674 C C . PRO A 1 89 ? 5.439 -0.624 16.135 1.00 95.50 89 PRO A C 1
ATOM 676 O O . PRO A 1 89 ? 5.142 -1.346 15.180 1.00 95.50 89 PRO A O 1
ATOM 679 N N . LYS A 1 90 ? 6.639 -0.050 16.250 1.00 93.62 90 LYS A N 1
ATOM 680 C CA . LYS A 1 90 ? 7.657 -0.085 15.196 1.00 93.62 90 LYS A CA 1
ATOM 681 C C . LYS A 1 90 ? 7.924 -1.513 14.706 1.00 93.62 90 LYS A C 1
ATOM 683 O O . LYS A 1 90 ? 8.289 -2.387 15.489 1.00 93.62 90 LYS A O 1
ATOM 688 N N . GLY A 1 91 ? 7.814 -1.713 13.397 1.00 90.81 91 GLY A N 1
ATOM 689 C CA . GLY A 1 91 ? 8.086 -2.965 12.701 1.00 90.81 91 GLY A CA 1
ATOM 690 C C . GLY A 1 91 ? 6.947 -3.984 12.722 1.00 90.81 91 GLY A C 1
ATOM 691 O O . GLY A 1 91 ? 7.181 -5.120 12.315 1.00 90.81 91 GLY A O 1
ATOM 692 N N . THR A 1 92 ? 5.745 -3.622 13.181 1.00 94.00 92 THR A N 1
ATOM 693 C CA . THR A 1 92 ? 4.627 -4.575 13.312 1.00 94.00 92 THR A CA 1
ATOM 694 C C . THR A 1 92 ? 3.648 -4.585 12.141 1.00 94.00 92 THR A C 1
ATOM 696 O O . THR A 1 92 ? 2.950 -5.583 11.977 1.00 94.00 92 THR A O 1
ATOM 699 N N . ALA A 1 93 ? 3.615 -3.547 11.298 1.00 95.38 93 ALA A N 1
ATOM 700 C CA . ALA A 1 93 ? 2.670 -3.450 10.186 1.00 95.38 93 ALA A CA 1
ATOM 701 C C . ALA A 1 93 ? 3.375 -3.256 8.836 1.00 95.38 93 ALA A C 1
ATOM 703 O O . ALA A 1 93 ? 3.325 -4.136 7.973 1.00 95.38 93 ALA A O 1
ATOM 704 N N . GLY A 1 94 ? 4.093 -2.146 8.659 1.00 97.38 94 GLY A N 1
ATOM 705 C CA . GLY A 1 94 ? 4.716 -1.765 7.392 1.00 97.38 94 GLY A CA 1
ATOM 706 C C . GLY A 1 94 ? 5.751 -2.781 6.914 1.00 97.38 94 GLY A C 1
ATOM 707 O O . GLY A 1 94 ? 5.705 -3.228 5.768 1.00 97.38 94 GLY A O 1
ATOM 708 N N . ARG A 1 95 ? 6.668 -3.197 7.797 1.00 96.88 95 ARG A N 1
ATOM 709 C CA . ARG A 1 95 ? 7.741 -4.139 7.433 1.00 96.88 95 ARG A CA 1
ATOM 710 C C . ARG A 1 95 ? 7.208 -5.537 7.074 1.00 96.88 95 ARG A C 1
ATOM 712 O O . ARG A 1 95 ? 7.628 -6.047 6.035 1.00 96.88 95 ARG A O 1
ATOM 719 N N . PRO A 1 96 ? 6.287 -6.155 7.843 1.00 97.75 96 PRO A N 1
ATOM 720 C CA . PRO A 1 96 ? 5.646 -7.403 7.431 1.00 97.75 96 PRO A CA 1
ATOM 721 C C . PRO A 1 96 ? 4.946 -7.317 6.071 1.00 97.75 96 PRO A C 1
ATOM 723 O O . PRO A 1 96 ? 5.147 -8.201 5.241 1.00 97.75 96 PRO A O 1
ATOM 726 N N . MET A 1 97 ? 4.190 -6.245 5.802 1.00 97.94 97 MET A N 1
ATOM 727 C CA . MET A 1 97 ? 3.543 -6.054 4.496 1.00 97.94 97 MET A CA 1
ATOM 728 C C . MET A 1 97 ? 4.566 -5.921 3.368 1.00 97.94 97 MET A C 1
ATOM 730 O O . MET A 1 97 ? 4.432 -6.575 2.335 1.00 97.94 97 MET A O 1
ATOM 734 N N . LEU A 1 98 ? 5.622 -5.130 3.574 1.00 97.94 98 LEU A N 1
ATOM 735 C CA . LEU A 1 98 ? 6.670 -4.956 2.573 1.00 97.94 98 LEU A CA 1
ATOM 736 C C . LEU A 1 98 ? 7.358 -6.279 2.239 1.00 97.94 98 LEU A C 1
ATOM 738 O O . LEU A 1 98 ? 7.588 -6.564 1.068 1.00 97.94 98 LEU A O 1
ATOM 742 N N . ASN A 1 99 ? 7.632 -7.108 3.248 1.00 97.44 99 ASN A N 1
ATOM 743 C CA . ASN A 1 99 ? 8.220 -8.426 3.034 1.00 97.44 99 ASN A CA 1
ATOM 744 C C . ASN A 1 99 ? 7.335 -9.299 2.135 1.00 97.44 99 ASN A C 1
ATOM 746 O O . ASN A 1 99 ? 7.865 -9.997 1.277 1.00 97.44 99 ASN A O 1
ATOM 750 N N . VAL A 1 100 ? 6.010 -9.245 2.279 1.00 97.38 100 VAL A N 1
ATOM 751 C CA . VAL A 1 100 ? 5.103 -9.969 1.375 1.00 97.38 100 VAL A CA 1
ATOM 752 C C . VAL A 1 100 ? 5.236 -9.448 -0.056 1.00 97.38 100 VAL A C 1
ATOM 754 O O . VAL A 1 100 ? 5.397 -10.248 -0.974 1.00 97.38 100 VAL A O 1
ATOM 757 N N . LEU A 1 101 ? 5.230 -8.125 -0.252 1.00 96.69 101 LEU A N 1
ATOM 758 C CA . LEU A 1 101 ? 5.319 -7.523 -1.585 1.00 96.69 101 LEU A CA 1
ATOM 759 C C . LEU A 1 101 ? 6.628 -7.882 -2.296 1.00 96.69 101 LEU A C 1
ATOM 761 O O . LEU A 1 101 ? 6.587 -8.424 -3.398 1.00 96.69 101 LEU A O 1
ATOM 765 N N . VAL A 1 102 ? 7.780 -7.669 -1.655 1.00 95.31 102 VAL A N 1
ATOM 766 C CA . VAL A 1 102 ? 9.093 -7.885 -2.297 1.00 95.31 102 VAL A CA 1
ATOM 767 C C . VAL A 1 102 ? 9.381 -9.355 -2.613 1.00 95.31 102 VAL A C 1
ATOM 769 O O . VAL A 1 102 ? 10.116 -9.638 -3.551 1.00 95.31 102 VAL A O 1
ATOM 772 N N . HIS A 1 103 ? 8.791 -10.303 -1.876 1.00 95.50 103 HIS A N 1
ATOM 773 C CA . HIS A 1 103 ? 8.956 -11.738 -2.147 1.00 95.50 103 HIS A CA 1
ATOM 774 C C . HIS A 1 103 ? 7.849 -12.316 -3.044 1.00 95.50 103 HIS A C 1
ATOM 776 O O . HIS A 1 103 ? 7.919 -13.484 -3.421 1.00 95.50 103 HIS A O 1
ATOM 782 N N . SER A 1 104 ? 6.829 -11.528 -3.401 1.00 95.19 104 SER A N 1
ATOM 783 C CA . SER A 1 104 ? 5.728 -11.983 -4.262 1.00 95.19 104 SER A CA 1
ATOM 784 C C . SER A 1 104 ? 6.083 -12.022 -5.753 1.00 95.19 104 SER A C 1
ATOM 786 O O . SER A 1 104 ? 5.393 -12.685 -6.529 1.00 95.19 104 SER A O 1
ATOM 788 N N . GLY A 1 105 ? 7.131 -11.299 -6.169 1.00 94.19 105 GLY A N 1
ATOM 789 C CA . GLY A 1 105 ? 7.451 -11.079 -7.582 1.00 94.19 105 GLY A CA 1
ATOM 790 C C . GLY A 1 105 ? 6.482 -10.127 -8.298 1.00 94.19 105 GLY A C 1
ATOM 791 O O . GLY A 1 105 ? 6.498 -10.064 -9.530 1.00 94.19 105 GLY A O 1
ATOM 792 N N . ILE A 1 106 ? 5.626 -9.415 -7.553 1.00 96.38 106 ILE A N 1
ATOM 793 C CA . ILE A 1 106 ? 4.681 -8.421 -8.074 1.00 96.38 106 ILE A CA 1
ATOM 794 C C . ILE A 1 106 ? 5.278 -7.021 -7.902 1.00 96.38 106 ILE A C 1
ATOM 796 O O . ILE A 1 106 ? 5.690 -6.642 -6.804 1.00 96.38 106 ILE A O 1
ATOM 800 N N . GLY A 1 107 ? 5.349 -6.275 -9.002 1.00 97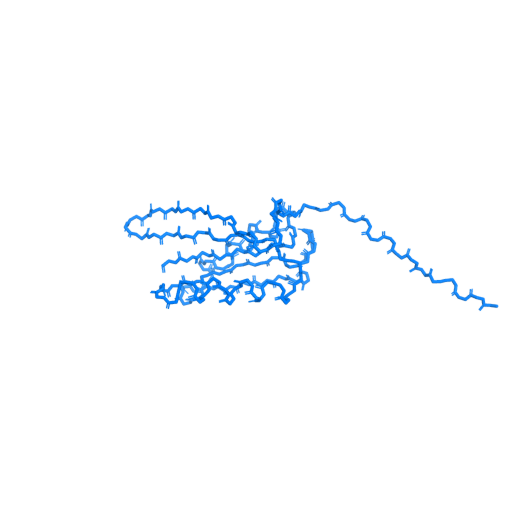.06 107 GLY A N 1
ATOM 801 C CA . GLY A 1 107 ? 5.803 -4.887 -9.051 1.00 97.06 107 GLY A CA 1
ATOM 802 C C . GLY A 1 107 ? 4.645 -3.917 -9.225 1.00 97.06 107 GLY A C 1
ATOM 803 O O . GLY A 1 107 ? 3.490 -4.328 -9.345 1.00 97.06 107 GLY A O 1
ATOM 804 N N . GLU A 1 108 ? 4.978 -2.631 -9.255 1.00 97.69 108 GLU A N 1
ATOM 805 C CA . GLU A 1 108 ? 4.034 -1.532 -9.470 1.00 97.69 108 GLU A CA 1
ATOM 806 C C . GLU A 1 108 ? 2.803 -1.632 -8.552 1.00 97.69 108 GLU A C 1
ATOM 808 O O . GLU A 1 108 ? 1.658 -1.510 -8.979 1.00 97.69 108 GLU A O 1
ATOM 813 N N . ILE A 1 109 ? 3.016 -1.923 -7.272 1.00 98.44 109 ILE A N 1
ATOM 814 C CA . ILE A 1 109 ? 1.941 -2.223 -6.326 1.00 98.44 109 ILE A CA 1
ATOM 815 C C . ILE A 1 109 ? 2.082 -1.396 -5.056 1.00 98.44 109 ILE A C 1
ATOM 817 O O . ILE A 1 109 ? 3.134 -1.387 -4.413 1.00 98.44 109 ILE A O 1
ATOM 821 N N . THR A 1 110 ? 0.979 -0.767 -4.654 1.00 98.75 110 THR A N 1
ATOM 822 C CA . THR A 1 110 ? 0.832 -0.111 -3.352 1.00 98.75 110 THR A CA 1
ATOM 823 C C . THR A 1 110 ? -0.303 -0.757 -2.573 1.00 98.75 110 THR A C 1
ATOM 825 O O . THR A 1 110 ? -1.396 -0.974 -3.101 1.00 98.75 110 THR A O 1
ATOM 828 N N . VAL A 1 111 ? -0.044 -1.046 -1.298 1.00 98.75 111 VAL A N 1
ATOM 829 C CA . VAL A 1 111 ? -1.018 -1.586 -0.350 1.00 98.75 111 VAL A CA 1
ATOM 830 C C . VAL A 1 111 ? -1.110 -0.667 0.861 1.00 98.75 111 VAL A C 1
ATOM 832 O O . VAL A 1 111 ? -0.096 -0.333 1.474 1.00 98.75 111 VAL A O 1
ATOM 835 N N . VAL A 1 112 ? -2.334 -0.295 1.227 1.00 98.75 112 VAL A N 1
ATOM 836 C CA . VAL A 1 112 ? -2.646 0.439 2.458 1.00 98.75 112 VAL A CA 1
ATOM 837 C C . VAL A 1 112 ? -3.612 -0.389 3.287 1.00 98.75 112 VAL A C 1
ATOM 839 O O . VAL A 1 112 ? -4.653 -0.810 2.785 1.00 98.75 112 VAL A O 1
ATOM 842 N N . VAL A 1 113 ? -3.278 -0.613 4.552 1.00 98.50 113 VAL A N 1
ATOM 843 C CA . VAL A 1 113 ? -4.168 -1.227 5.534 1.00 98.50 113 VAL A CA 1
ATOM 844 C C . VAL A 1 113 ? -4.623 -0.150 6.507 1.00 98.50 113 VAL A C 1
ATOM 846 O O . VAL A 1 113 ? -3.829 0.398 7.272 1.00 98.50 113 VAL A O 1
ATOM 849 N N . THR A 1 114 ? -5.917 0.132 6.461 1.00 98.38 114 THR A N 1
ATOM 850 C CA . THR A 1 114 ? -6.602 1.092 7.325 1.00 98.38 114 THR A CA 1
ATOM 851 C C . THR A 1 114 ? -7.189 0.367 8.536 1.00 98.38 114 THR A C 1
ATOM 853 O O . THR A 1 114 ? -7.879 -0.642 8.359 1.00 98.38 114 THR A O 1
ATOM 856 N N . ARG A 1 115 ? -6.935 0.881 9.745 1.00 95.94 115 ARG A N 1
ATOM 857 C CA . ARG A 1 115 ? -7.455 0.378 11.029 1.00 95.94 115 ARG A CA 1
ATOM 858 C C . ARG A 1 115 ? -8.205 1.448 11.816 1.00 95.94 115 ARG A C 1
ATOM 860 O O . ARG A 1 115 ? -7.656 2.564 11.967 1.00 95.94 115 ARG A O 1
#

pLDDT: mean 90.93, std 16.33, range [34.94, 98.75]

Nearest PDB structures (foldseek):
  1vi7-assembly1_A  TM=9.358E-01  e=3.403E-08  Escherichia coli
  9cx8-assembly1_B  TM=3.956E-01  e=4.861E+00  Homo sapiens
  8bom-assembly1_A  TM=3.382E-01  e=6.156E+00  Homo sapiens
  8bk0-assembly1_A  TM=3.745E-01  e=8.773E+00  Homo sapiens
  7mfd-assembly1_B  TM=2.118E-01  e=3.411E+00  Homo sapiens

Sequence (115 aa):
MSHGEIKMSDTTDYKVPALNAGEIFRNELVIKKSRFITSVGHTAGSEASEAFLAKIRQEFSDARHNCYAFNAGKGNETAFVGCSDDGEPKGTAGRPMLNVLVHSGIGEITVVVTR

Solvent-accessible surface area (backbone atoms only — not comparable to full-atom values): 6368 Å² total; per-residue (Å²): 138,82,82,77,78,82,79,78,78,82,82,70,96,56,45,58,60,98,50,58,90,87,43,70,52,74,49,78,49,76,57,96,89,44,54,37,39,39,41,36,36,49,13,70,33,65,66,44,34,53,53,49,53,52,49,53,46,64,76,49,65,84,47,78,26,67,20,26,21,3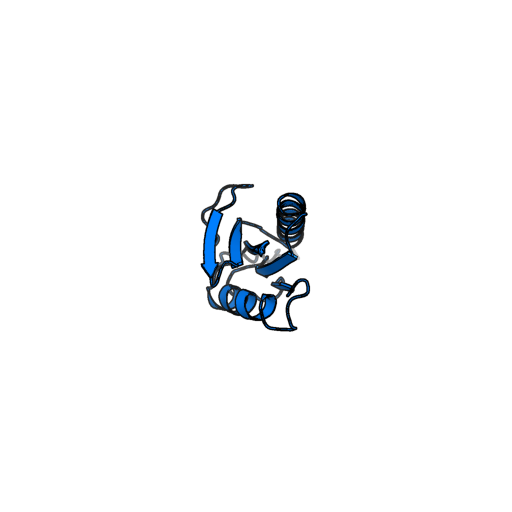0,28,19,36,55,8,88,50,74,89,44,55,50,62,36,31,51,86,50,66,88,69,70,45,6,54,58,48,30,54,52,41,61,73,64,37,39,8,19,30,31,39,36,41,35,61

Secondary structure (DSSP, 8-state):
--------------B-----TT--EEEEEEETTEEEEEEEEE--HHHHHHHHHHHHHHHTTTSS-EEEEEE-S-TT--TTEEEE-TTSSTTSSHHHHHHHHHHHTB-SEEEEEE-

Mean predicted aligned error: 6.08 Å

Radius of gyration: 16.39 Å; Cα contacts (8 Å, |Δi|>4): 236; chains: 1; bounding box: 46×23×54 Å